Protein AF-A0A3M1HZF6-F1 (afdb_monomer_lite)

Sequence (70 aa):
VEQLAEGGNMVIPIGPAGWDQMLWQATKLEGALVKHRIAPVRFVPLVEGSASAGKEAERSDETTGNGQET

Foldseek 3Di:
DVPADAQGKDWDWADDAPDKTWIKIWGHHPNDTDIDTDGIDHDHDPDDDPPPDPDPPPPDDDDDDDDDDD

Radius of gyration: 24.18 Å; chains: 1; bounding box: 60×48×36 Å

pLDDT: mean 82.45, std 21.06, range [41.78, 98.62]

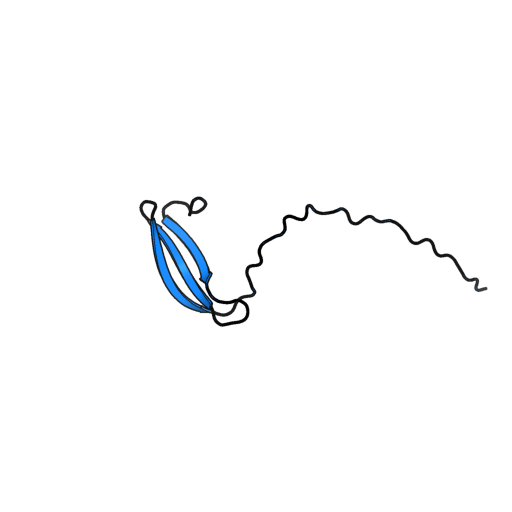Structure (mmCIF, N/CA/C/O backbone):
data_AF-A0A3M1HZF6-F1
#
_entry.id   AF-A0A3M1HZF6-F1
#
loop_
_atom_site.group_PDB
_atom_site.id
_atom_site.type_symbol
_atom_site.label_atom_id
_atom_site.label_alt_id
_atom_site.label_comp_id
_atom_site.label_asym_id
_atom_site.label_entity_id
_atom_site.label_seq_id
_atom_site.pdbx_PDB_ins_code
_atom_site.Cartn_x
_atom_site.Cartn_y
_atom_site.Cartn_z
_atom_site.occupancy
_atom_site.B_iso_or_equiv
_atom_site.auth_seq_id
_atom_site.auth_comp_id
_atom_site.auth_asym_id
_atom_site.auth_atom_id
_atom_site.pdbx_PDB_model_num
ATOM 1 N N . VAL A 1 1 ? 1.214 1.447 10.107 1.00 69.56 1 VAL A N 1
ATOM 2 C CA . VAL A 1 1 ? -0.120 2.112 10.135 1.00 69.56 1 VAL A CA 1
ATOM 3 C C . VAL A 1 1 ? -0.185 3.259 11.142 1.00 69.56 1 VAL A C 1
ATOM 5 O O . VAL A 1 1 ? -1.102 4.062 11.088 1.00 69.56 1 VAL A O 1
ATOM 8 N N . GLU A 1 2 ? 0.788 3.367 12.043 1.00 88.06 2 GLU A N 1
ATOM 9 C CA . GLU A 1 2 ? 0.767 4.267 13.204 1.00 88.06 2 GLU A CA 1
ATOM 10 C C . GLU A 1 2 ? 0.592 5.752 12.859 1.00 88.06 2 GLU A C 1
ATOM 12 O O . GLU A 1 2 ? -0.097 6.461 13.580 1.00 88.06 2 GLU A O 1
ATOM 17 N N . GLN A 1 3 ? 1.127 6.202 11.722 1.00 95.69 3 GLN A N 1
ATOM 18 C CA . GLN A 1 3 ? 1.000 7.590 11.258 1.00 95.69 3 GLN A CA 1
ATOM 19 C C . GLN A 1 3 ? -0.349 7.907 10.589 1.00 95.69 3 GLN A C 1
ATOM 21 O O . GLN A 1 3 ? -0.642 9.069 10.325 1.00 95.69 3 GLN A O 1
ATOM 26 N N . LEU A 1 4 ? -1.165 6.892 10.281 1.00 97.19 4 LEU A N 1
ATOM 27 C CA . LEU A 1 4 ? -2.468 7.083 9.653 1.00 97.19 4 LEU A CA 1
ATOM 28 C C . LEU A 1 4 ? -3.545 7.210 10.737 1.00 97.19 4 LEU A C 1
ATOM 30 O O . LEU A 1 4 ? -3.736 6.298 11.553 1.00 97.19 4 LEU A O 1
ATOM 34 N N . ALA A 1 5 ? -4.246 8.343 10.730 1.00 97.75 5 ALA A N 1
ATOM 35 C CA . ALA A 1 5 ? -5.392 8.586 11.598 1.00 97.75 5 ALA A CA 1
ATOM 36 C C . ALA A 1 5 ? -6.560 7.638 11.271 1.00 97.75 5 ALA A C 1
ATOM 38 O O . ALA A 1 5 ? -6.658 7.108 10.164 1.00 97.75 5 ALA A O 1
ATOM 39 N N . GLU A 1 6 ? -7.444 7.428 12.245 1.00 97.94 6 GLU A N 1
ATOM 40 C CA . GLU A 1 6 ? -8.688 6.673 12.064 1.00 97.94 6 GLU A CA 1
ATOM 41 C C . GLU A 1 6 ? -9.584 7.347 11.009 1.00 97.94 6 GLU A C 1
ATOM 43 O O . GLU A 1 6 ? -9.684 8.573 10.976 1.00 97.94 6 GLU A O 1
ATOM 48 N N . GLY A 1 7 ? -10.163 6.566 10.092 1.00 97.69 7 GLY A N 1
ATOM 49 C CA . GLY A 1 7 ? -10.854 7.066 8.894 1.00 97.69 7 GLY A CA 1
ATOM 50 C C . GLY A 1 7 ? -9.936 7.667 7.814 1.00 97.69 7 GLY A C 1
ATOM 51 O O . GLY A 1 7 ? -10.405 8.039 6.737 1.00 97.69 7 GLY A O 1
ATOM 52 N N . GLY A 1 8 ? -8.627 7.764 8.069 1.00 97.88 8 GLY A N 1
ATOM 53 C CA . GLY A 1 8 ? -7.643 8.308 7.137 1.00 97.88 8 GLY A CA 1
ATOM 54 C C . GLY A 1 8 ? -7.389 7.400 5.932 1.00 97.88 8 GLY A C 1
ATOM 55 O O . GLY A 1 8 ? -7.552 6.181 6.006 1.00 97.88 8 GLY A O 1
ATOM 56 N N . ASN A 1 9 ? -6.939 8.001 4.825 1.00 97.81 9 ASN A N 1
ATOM 57 C CA . ASN A 1 9 ? -6.665 7.312 3.562 1.00 97.81 9 ASN A CA 1
ATOM 58 C C . ASN A 1 9 ? -5.179 7.390 3.188 1.00 97.81 9 ASN A C 1
ATOM 60 O O . ASN A 1 9 ? -4.603 8.473 3.133 1.00 97.81 9 ASN A O 1
ATOM 64 N N . MET A 1 10 ? -4.582 6.245 2.871 1.00 97.94 10 MET A N 1
ATOM 65 C CA . MET A 1 10 ? -3.263 6.132 2.252 1.00 97.94 10 MET A CA 1
ATOM 66 C C . MET A 1 10 ? -3.435 5.675 0.805 1.00 97.94 10 MET A C 1
ATOM 68 O O . MET A 1 10 ? -4.057 4.643 0.561 1.00 97.94 10 MET A O 1
ATOM 72 N N . VAL A 1 11 ? -2.870 6.420 -0.145 1.00 98.12 11 VAL A N 1
ATOM 73 C CA . VAL A 1 11 ? -2.861 6.060 -1.569 1.00 98.12 11 VAL A CA 1
ATOM 74 C C . VAL A 1 11 ? -1.415 5.871 -2.009 1.00 98.12 11 VAL A C 1
ATOM 76 O O . VAL A 1 11 ? -0.614 6.791 -1.869 1.00 98.12 11 VAL A O 1
ATOM 79 N N . ILE A 1 12 ? -1.058 4.677 -2.484 1.00 97.69 12 ILE A N 1
ATOM 80 C CA . ILE A 1 12 ? 0.346 4.314 -2.732 1.00 97.69 12 ILE A CA 1
ATOM 81 C C . ILE A 1 12 ? 0.493 3.326 -3.904 1.00 97.69 12 ILE A C 1
ATOM 83 O O . ILE A 1 12 ? -0.280 2.363 -3.988 1.00 97.69 12 ILE A O 1
ATOM 87 N N . PRO A 1 13 ? 1.466 3.528 -4.818 1.00 97.94 13 PRO A N 1
ATOM 88 C CA . PRO A 1 13 ? 1.804 2.535 -5.829 1.00 97.94 13 PRO A CA 1
ATOM 89 C C . PRO A 1 13 ? 2.602 1.384 -5.202 1.00 97.94 13 PRO A C 1
ATOM 91 O O . PRO A 1 13 ? 3.605 1.601 -4.527 1.00 97.94 13 PRO A O 1
ATOM 94 N N . ILE A 1 14 ? 2.167 0.146 -5.437 1.00 97.75 14 ILE A N 1
ATOM 95 C CA . ILE A 1 14 ? 2.852 -1.066 -4.974 1.00 97.75 14 ILE A CA 1
ATOM 96 C C . ILE A 1 14 ? 3.186 -1.936 -6.182 1.00 97.75 14 ILE A C 1
ATOM 98 O O . ILE A 1 14 ? 2.295 -2.369 -6.917 1.00 97.75 14 ILE A O 1
ATOM 102 N N . GLY A 1 15 ? 4.473 -2.214 -6.362 1.00 96.94 15 GLY A N 1
ATOM 103 C CA . GLY A 1 15 ? 4.991 -3.065 -7.426 1.00 96.94 15 GLY A CA 1
ATOM 104 C C . GLY A 1 15 ? 6.492 -2.855 -7.647 1.00 96.94 15 GLY A C 1
ATOM 105 O O . GLY A 1 15 ? 7.074 -1.950 -7.040 1.00 96.94 15 GLY A O 1
ATOM 106 N N . PRO A 1 16 ? 7.117 -3.687 -8.495 1.00 94.19 16 PRO A N 1
ATOM 107 C CA . PRO A 1 16 ? 8.546 -3.616 -8.777 1.00 94.19 16 PRO A CA 1
ATOM 108 C C . PRO A 1 16 ? 8.957 -2.266 -9.388 1.00 94.19 16 PRO A C 1
ATOM 110 O O . PRO A 1 16 ? 8.229 -1.672 -10.182 1.00 94.19 16 PRO A O 1
ATOM 113 N N . ALA A 1 17 ? 10.148 -1.790 -9.021 1.00 91.44 17 ALA A N 1
ATOM 114 C CA . ALA A 1 17 ? 10.734 -0.559 -9.547 1.00 91.44 17 ALA A CA 1
ATOM 115 C C . ALA A 1 17 ? 10.981 -0.653 -11.063 1.00 91.44 17 ALA A C 1
ATOM 117 O O . ALA A 1 17 ? 11.525 -1.646 -11.538 1.00 91.44 17 ALA A O 1
ATOM 118 N N . GLY A 1 18 ? 10.612 0.390 -11.814 1.00 90.06 18 GLY A N 1
ATOM 119 C CA . GLY A 1 18 ? 10.812 0.457 -13.271 1.00 90.06 18 GLY A CA 1
ATOM 120 C C . GLY A 1 18 ? 9.789 -0.321 -14.112 1.00 90.06 18 GLY A C 1
ATOM 121 O O . GLY A 1 18 ? 9.887 -0.315 -15.336 1.00 90.06 18 GLY A O 1
ATOM 122 N N . TRP A 1 19 ? 8.797 -0.948 -13.478 1.00 93.81 19 TRP A N 1
ATOM 123 C CA . TRP A 1 19 ? 7.755 -1.747 -14.127 1.00 93.81 19 TRP A CA 1
ATOM 124 C C . TRP A 1 19 ? 6.356 -1.243 -13.755 1.00 93.81 19 TRP A C 1
ATOM 126 O O . TRP A 1 19 ? 6.207 -0.232 -13.066 1.00 93.81 19 TRP A O 1
ATOM 136 N N . ASP A 1 20 ? 5.320 -1.939 -14.229 1.00 95.62 20 ASP A N 1
ATOM 137 C CA . ASP A 1 20 ? 3.942 -1.642 -13.848 1.00 95.62 20 ASP A CA 1
ATOM 138 C C . ASP A 1 20 ? 3.710 -1.935 -12.363 1.00 95.62 20 ASP A C 1
ATOM 140 O O . ASP A 1 20 ? 4.095 -2.973 -11.817 1.00 95.62 20 ASP A O 1
ATOM 144 N N . GLN A 1 21 ? 3.045 -0.992 -11.712 1.00 98.38 21 GLN A N 1
ATOM 145 C CA . GLN A 1 21 ? 2.669 -1.031 -10.309 1.00 98.38 21 GLN A CA 1
ATOM 146 C C . GLN A 1 21 ? 1.148 -0.981 -10.204 1.00 98.38 21 GLN A C 1
ATOM 148 O O . GLN A 1 21 ? 0.462 -0.525 -11.113 1.00 98.38 21 GLN A O 1
ATOM 153 N N . MET A 1 22 ? 0.594 -1.428 -9.082 1.00 98.44 22 MET A N 1
ATOM 154 C CA . MET A 1 22 ? -0.826 -1.248 -8.787 1.00 98.44 22 MET A CA 1
ATOM 155 C C . MET A 1 22 ? -0.990 -0.086 -7.813 1.00 98.44 22 MET A C 1
ATOM 157 O O . MET A 1 22 ? -0.352 -0.084 -6.761 1.00 98.44 22 MET A O 1
ATOM 161 N N . LEU A 1 23 ? -1.855 0.875 -8.124 1.00 98.56 23 LEU A N 1
ATOM 162 C CA . LEU A 1 23 ? -2.245 1.917 -7.183 1.00 98.56 23 LEU A CA 1
ATOM 163 C C . LEU A 1 23 ? -3.258 1.347 -6.191 1.00 98.56 23 LEU A C 1
ATOM 165 O O . LEU A 1 23 ? -4.310 0.838 -6.584 1.00 98.56 23 LEU A O 1
ATOM 169 N N . TRP A 1 24 ? -2.943 1.440 -4.905 1.00 98.62 24 TRP A N 1
ATOM 170 C CA . TRP A 1 24 ? -3.818 1.001 -3.825 1.00 98.62 24 TRP A CA 1
ATOM 171 C C . TRP A 1 24 ? -4.332 2.187 -3.033 1.00 98.62 24 TRP A C 1
ATOM 173 O O . TRP A 1 24 ? -3.586 3.128 -2.782 1.00 98.62 24 TRP A O 1
ATOM 183 N N . GLN A 1 25 ? -5.570 2.079 -2.566 1.00 98.44 25 GLN A N 1
ATOM 184 C CA . GLN A 1 25 ? -6.087 2.855 -1.448 1.00 98.44 25 GLN A CA 1
ATOM 185 C C . GLN A 1 25 ? -6.189 1.945 -0.226 1.00 98.44 25 GLN A C 1
ATOM 187 O O . GLN A 1 25 ? -6.689 0.823 -0.319 1.00 98.44 25 GLN A O 1
ATOM 192 N N . ALA A 1 26 ? -5.734 2.432 0.922 1.00 98.12 26 ALA A N 1
ATOM 193 C CA . ALA A 1 26 ? -5.942 1.808 2.216 1.00 98.12 26 ALA A CA 1
ATOM 194 C C . ALA A 1 26 ? -6.603 2.809 3.167 1.00 98.12 26 ALA A C 1
ATOM 196 O O . ALA A 1 26 ? -6.064 3.893 3.391 1.00 98.12 26 ALA A O 1
ATOM 197 N N . THR A 1 27 ? -7.740 2.432 3.741 1.00 98.31 27 THR A N 1
ATOM 198 C CA . THR A 1 27 ? -8.451 3.225 4.749 1.00 98.31 27 THR A CA 1
ATOM 199 C C . THR A 1 27 ? -8.282 2.564 6.108 1.00 98.31 27 THR A C 1
ATOM 201 O O . THR A 1 27 ? -8.427 1.343 6.220 1.00 98.31 27 THR A O 1
ATOM 204 N N . LYS A 1 28 ? -7.957 3.349 7.139 1.00 98.19 28 LYS A N 1
ATOM 205 C CA . LYS A 1 28 ? -7.918 2.838 8.512 1.00 98.19 28 LYS A CA 1
ATOM 206 C C . LYS A 1 28 ? -9.327 2.832 9.097 1.00 98.19 28 LYS A C 1
ATOM 208 O O . LYS A 1 28 ? -9.922 3.899 9.196 1.00 98.19 28 LYS A O 1
ATOM 213 N N . LEU A 1 29 ? -9.832 1.648 9.430 1.00 97.69 29 LEU A N 1
ATOM 214 C CA . LEU A 1 29 ? -11.135 1.425 10.048 1.00 97.69 29 LEU A CA 1
ATOM 215 C C . LEU A 1 29 ? -10.963 0.503 11.256 1.00 97.69 29 LEU A C 1
ATOM 217 O O . LEU A 1 29 ? -10.437 -0.601 11.124 1.00 97.69 29 LEU A O 1
ATOM 221 N N . GLU A 1 30 ? -11.379 0.980 12.423 1.00 96.06 30 GLU A N 1
ATOM 222 C CA . GLU A 1 30 ? -11.311 0.291 13.714 1.00 96.06 30 GLU A CA 1
ATOM 223 C C . GLU A 1 30 ? -9.897 -0.230 14.022 1.00 96.06 30 GLU A C 1
ATOM 225 O O . GLU A 1 30 ? -9.689 -1.353 14.477 1.00 96.06 30 GLU A O 1
ATOM 230 N N . GLY A 1 31 ? -8.879 0.585 13.722 1.00 94.94 31 GLY A N 1
ATOM 231 C CA . GLY A 1 31 ? -7.477 0.210 13.910 1.00 94.94 31 GLY A CA 1
ATOM 232 C C . GLY A 1 31 ? -6.897 -0.737 12.849 1.00 94.94 31 GLY A C 1
ATOM 233 O O . GLY A 1 31 ? -5.680 -0.936 12.830 1.00 94.94 31 GLY A O 1
ATOM 234 N N . ALA A 1 32 ? -7.707 -1.263 11.929 1.00 96.25 32 ALA A N 1
ATOM 235 C CA . ALA A 1 32 ? -7.279 -2.125 10.830 1.00 96.25 32 ALA A CA 1
ATOM 236 C C . ALA A 1 32 ? -7.202 -1.366 9.495 1.00 96.25 32 ALA A C 1
ATOM 238 O O . ALA A 1 32 ? -7.784 -0.300 9.333 1.00 96.25 32 ALA A O 1
ATOM 239 N N . LEU A 1 33 ? -6.475 -1.910 8.512 1.00 97.62 33 LEU A N 1
ATOM 240 C CA . LEU A 1 33 ? -6.431 -1.356 7.153 1.00 97.62 33 LEU A CA 1
ATOM 241 C C . LEU A 1 33 ? -7.340 -2.146 6.214 1.00 97.62 33 LEU A C 1
ATOM 243 O O . LEU A 1 33 ? -7.063 -3.310 5.922 1.00 97.62 33 LEU A O 1
ATOM 247 N N . VAL A 1 34 ? -8.349 -1.480 5.659 1.00 98.00 34 VAL A N 1
ATOM 248 C CA . VAL A 1 34 ? -9.168 -1.995 4.556 1.00 98.00 34 VAL A CA 1
ATOM 249 C C . VAL A 1 34 ? -8.577 -1.500 3.240 1.00 98.00 34 VAL A C 1
ATOM 251 O O . VAL A 1 34 ? -8.344 -0.305 3.078 1.00 98.00 34 VAL A O 1
ATOM 254 N N . LYS A 1 35 ? -8.281 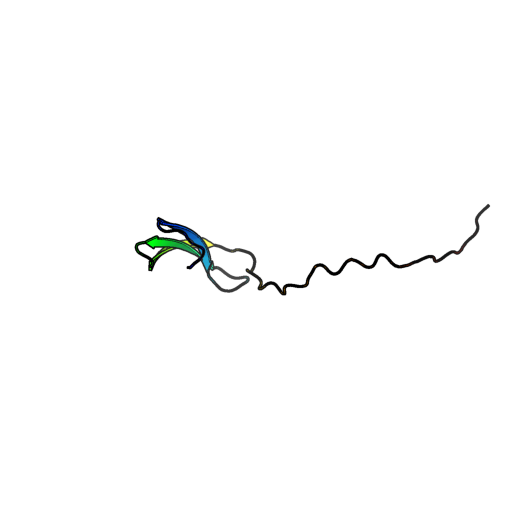-2.415 2.308 1.00 98.00 35 LYS A N 1
ATOM 255 C CA . LYS A 1 35 ? -7.504 -2.124 1.091 1.00 98.00 35 LYS A CA 1
ATOM 256 C C . LYS A 1 35 ? -8.313 -2.368 -0.179 1.00 98.00 35 LYS A C 1
ATOM 258 O O . LYS A 1 35 ? -8.983 -3.389 -0.298 1.00 98.00 35 LYS A O 1
ATOM 263 N N . HIS A 1 36 ? -8.156 -1.484 -1.156 1.00 97.88 36 HIS A N 1
ATOM 264 C CA . HIS A 1 36 ? -8.770 -1.572 -2.478 1.00 97.88 36 HIS A CA 1
ATOM 265 C C . HIS A 1 36 ? -7.752 -1.232 -3.580 1.00 97.88 36 HIS A C 1
ATOM 267 O O . HIS A 1 36 ? -6.921 -0.337 -3.417 1.00 97.88 36 HIS A O 1
ATOM 273 N N . ARG A 1 37 ? -7.803 -1.964 -4.702 1.00 98.19 37 ARG A N 1
ATOM 274 C CA . ARG A 1 37 ? -6.981 -1.706 -5.896 1.00 98.19 37 ARG A CA 1
ATOM 275 C C . ARG A 1 37 ? -7.704 -0.719 -6.805 1.00 98.19 37 ARG A C 1
ATOM 277 O O . ARG A 1 37 ? -8.820 -1.013 -7.209 1.00 98.19 37 ARG A O 1
ATOM 284 N N . ILE A 1 38 ? -7.045 0.376 -7.170 1.00 98.31 38 ILE A N 1
ATOM 285 C CA . ILE A 1 38 ? -7.615 1.408 -8.042 1.00 98.31 38 ILE A CA 1
ATOM 286 C C . ILE A 1 38 ? -7.307 1.099 -9.512 1.00 98.31 38 ILE A C 1
ATOM 288 O O . ILE A 1 38 ? -8.220 0.878 -10.301 1.00 98.31 38 ILE A O 1
ATOM 292 N N . ALA A 1 39 ? -6.025 1.098 -9.895 1.00 98.44 39 ALA A N 1
ATOM 293 C CA . ALA A 1 39 ? -5.606 0.972 -11.294 1.00 98.44 39 ALA A CA 1
ATOM 294 C C . ALA A 1 39 ? -4.111 0.616 -11.423 1.00 98.44 39 ALA A C 1
ATOM 296 O O . ALA A 1 39 ? -3.338 0.915 -10.508 1.00 98.44 39 ALA A O 1
ATOM 297 N N . PRO A 1 40 ? -3.672 0.028 -12.552 1.00 98.19 40 PRO A N 1
ATOM 298 C CA . PRO A 1 40 ? -2.253 -0.061 -12.885 1.00 98.19 40 PRO A CA 1
ATOM 299 C C . PRO A 1 40 ? -1.657 1.333 -13.165 1.00 98.19 40 PRO A C 1
ATOM 301 O O . PRO A 1 40 ? -2.297 2.173 -13.793 1.00 98.19 40 PRO A O 1
ATOM 304 N N . VAL A 1 41 ? -0.432 1.581 -12.699 1.00 98.19 41 VAL A N 1
ATOM 305 C CA . VAL A 1 41 ? 0.300 2.856 -12.806 1.00 98.19 41 V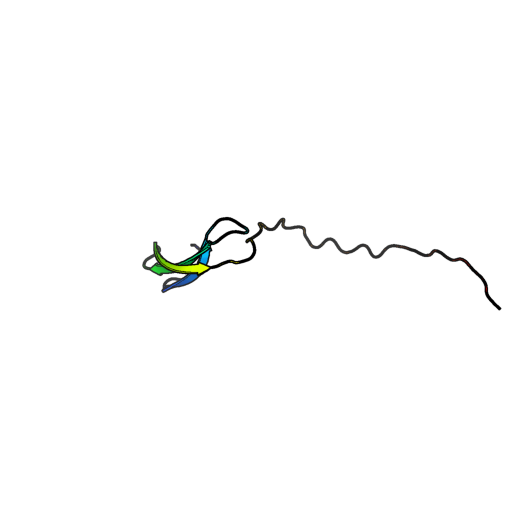AL A CA 1
ATOM 306 C C . VAL A 1 41 ? 1.803 2.613 -12.983 1.00 98.19 41 VAL A C 1
ATOM 308 O O . VAL A 1 41 ? 2.282 1.499 -12.787 1.00 98.19 41 VAL A O 1
ATOM 311 N N . ARG A 1 42 ? 2.570 3.659 -13.310 1.00 97.00 42 ARG A N 1
ATOM 312 C CA . ARG A 1 42 ? 4.036 3.595 -13.408 1.00 97.00 42 ARG A CA 1
ATOM 313 C C . ARG A 1 42 ? 4.663 4.837 -12.777 1.00 97.00 42 ARG A C 1
ATOM 315 O O . ARG A 1 42 ? 4.624 5.911 -13.369 1.00 97.00 42 ARG A O 1
ATOM 322 N N . PHE A 1 43 ? 5.203 4.691 -11.569 1.00 96.69 43 PHE A N 1
ATOM 323 C CA . PHE A 1 43 ? 5.894 5.755 -10.839 1.00 96.69 43 PHE A CA 1
ATOM 324 C C . PHE A 1 43 ? 7.403 5.491 -10.794 1.00 96.69 43 PHE A C 1
ATOM 326 O O . PHE A 1 43 ? 7.880 4.388 -11.068 1.00 96.69 43 PHE A O 1
ATOM 333 N N . VAL A 1 44 ? 8.164 6.523 -10.430 1.00 96.75 44 VAL A N 1
ATOM 334 C CA . VAL A 1 44 ? 9.576 6.365 -10.061 1.00 96.75 44 VAL A CA 1
ATOM 335 C C . VAL A 1 44 ? 9.715 5.511 -8.786 1.00 96.75 44 VAL A C 1
ATOM 337 O O . VAL A 1 44 ? 8.762 5.427 -8.005 1.00 96.75 44 VAL A O 1
ATOM 340 N N . PRO A 1 45 ? 10.877 4.875 -8.540 1.00 95.00 45 PRO A N 1
ATOM 341 C CA . PRO A 1 45 ? 11.078 4.065 -7.342 1.00 95.00 45 PRO A CA 1
ATOM 342 C C . PRO A 1 45 ? 10.983 4.894 -6.056 1.00 95.00 45 PRO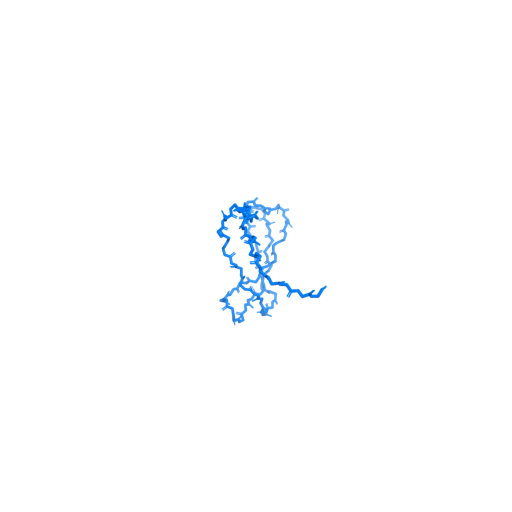 A C 1
ATOM 344 O O . PRO A 1 45 ? 11.566 5.974 -5.962 1.00 95.00 45 PRO A O 1
ATOM 347 N N . LEU A 1 46 ? 10.307 4.350 -5.041 1.00 95.00 46 LEU A N 1
ATOM 348 C CA . LEU A 1 46 ? 10.455 4.823 -3.668 1.00 95.00 46 LEU A CA 1
ATOM 349 C C . LEU A 1 46 ? 11.801 4.313 -3.148 1.00 95.00 46 LEU A C 1
ATOM 351 O O . LEU A 1 46 ? 11.942 3.130 -2.846 1.00 95.00 46 LEU A O 1
ATOM 355 N N . VAL A 1 47 ? 12.796 5.194 -3.115 1.00 93.25 47 VAL A N 1
ATOM 356 C CA . VAL A 1 47 ? 14.139 4.869 -2.627 1.00 93.25 47 VAL A CA 1
ATOM 357 C C . VAL A 1 47 ? 14.193 4.990 -1.108 1.00 93.25 47 VAL A C 1
ATOM 359 O O . VAL A 1 47 ? 13.632 5.921 -0.529 1.00 93.25 47 VAL A O 1
ATOM 362 N N . GLU A 1 48 ? 14.875 4.053 -0.455 1.00 91.19 48 GLU A N 1
ATOM 363 C CA . GLU A 1 48 ? 15.224 4.207 0.954 1.00 91.19 48 GLU A CA 1
ATOM 364 C C . GLU A 1 48 ? 16.194 5.385 1.091 1.00 91.19 48 GLU A C 1
ATOM 366 O O . GLU A 1 48 ? 17.162 5.504 0.336 1.00 91.19 48 GLU A O 1
ATOM 371 N N . GLY A 1 49 ? 15.933 6.284 2.036 1.00 82.94 49 GLY A N 1
ATOM 372 C CA . GLY A 1 49 ? 16.885 7.340 2.347 1.00 82.94 49 GLY A CA 1
ATOM 373 C C . GLY A 1 49 ? 18.051 6.763 3.141 1.00 82.94 49 GLY A C 1
ATOM 374 O O . GLY A 1 49 ? 17.837 6.221 4.224 1.00 82.94 49 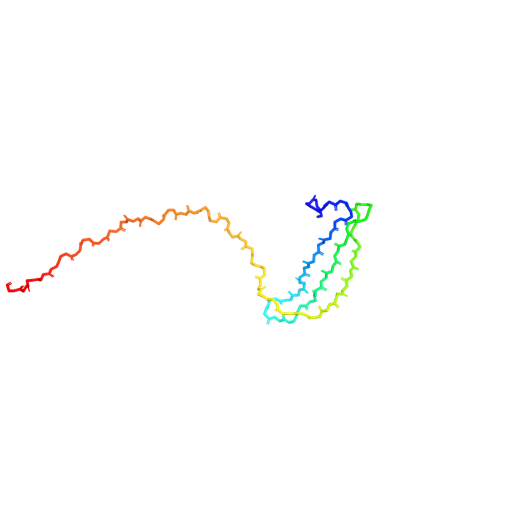GLY A O 1
ATOM 375 N N . SER A 1 50 ? 19.290 6.946 2.678 1.00 71.06 50 SER A N 1
ATOM 376 C CA . SER A 1 50 ? 20.378 7.097 3.638 1.00 71.06 50 SER A CA 1
ATOM 377 C C . SER A 1 50 ? 20.180 8.477 4.255 1.00 71.06 50 SER A C 1
ATOM 379 O O . SER A 1 50 ? 20.142 9.486 3.553 1.00 71.06 50 SER A O 1
ATOM 381 N N . ALA A 1 51 ? 19.974 8.555 5.566 1.00 60.28 51 ALA A N 1
ATOM 382 C CA . ALA A 1 51 ? 20.021 9.836 6.254 1.00 60.28 51 ALA A CA 1
ATOM 383 C C . ALA A 1 51 ? 21.481 10.320 6.263 1.00 60.28 51 ALA A C 1
ATOM 385 O O . ALA A 1 51 ? 22.143 10.316 7.297 1.00 60.28 51 ALA A O 1
ATOM 386 N N . SER A 1 52 ? 22.027 10.697 5.104 1.00 54.47 52 SER A N 1
ATOM 387 C CA . SER A 1 52 ? 23.197 11.553 5.074 1.00 54.47 52 SER A CA 1
ATOM 388 C C . SER A 1 52 ? 22.711 12.906 5.565 1.00 54.47 52 SER A C 1
ATOM 390 O O . SER A 1 52 ? 22.034 13.638 4.839 1.00 54.47 52 SER A O 1
ATOM 392 N N . ALA A 1 53 ? 23.022 13.199 6.830 1.00 52.31 53 ALA A N 1
ATOM 393 C CA . ALA A 1 53 ? 23.105 14.560 7.326 1.00 52.31 53 ALA A CA 1
ATOM 394 C C . ALA A 1 53 ? 23.706 15.421 6.215 1.00 52.31 53 ALA A C 1
ATOM 396 O O . ALA A 1 53 ? 24.709 15.016 5.620 1.00 52.31 53 ALA A O 1
ATOM 397 N N . GLY A 1 54 ? 23.061 16.545 5.895 1.00 51.09 54 GLY A N 1
ATOM 398 C CA . GLY A 1 54 ? 23.615 17.512 4.960 1.00 51.09 54 GLY A CA 1
ATOM 399 C C . GLY A 1 54 ? 25.050 17.800 5.374 1.00 51.09 54 GLY A C 1
ATOM 400 O O . GLY A 1 54 ? 25.283 18.460 6.381 1.00 51.09 54 GLY A O 1
ATOM 401 N N . LYS A 1 55 ? 26.009 17.228 4.647 1.00 41.78 55 LYS A N 1
ATOM 402 C CA . LYS A 1 55 ? 27.403 17.582 4.805 1.00 41.78 55 LYS A CA 1
ATOM 403 C C . LYS A 1 55 ? 27.523 18.876 4.028 1.00 41.78 55 LYS A C 1
ATOM 405 O O . LYS A 1 55 ? 27.358 18.872 2.807 1.00 41.78 55 LYS A O 1
ATOM 410 N N . GLU A 1 56 ? 27.644 19.967 4.784 1.00 52.34 56 GLU A N 1
ATOM 411 C CA . GLU A 1 56 ? 28.123 21.263 4.321 1.00 52.34 56 GLU A CA 1
ATOM 412 C C . GLU A 1 56 ? 29.074 21.038 3.153 1.00 52.34 56 GLU A C 1
ATOM 414 O O . GLU A 1 56 ? 30.086 20.349 3.288 1.00 52.34 56 GLU A O 1
ATOM 419 N N . ALA A 1 57 ? 28.693 21.555 1.987 1.00 51.66 57 ALA A N 1
ATOM 420 C CA . ALA A 1 57 ? 29.617 21.681 0.886 1.00 51.66 57 ALA A CA 1
ATOM 421 C C . ALA A 1 57 ? 30.732 22.603 1.378 1.00 51.66 57 ALA A C 1
ATOM 423 O O . ALA A 1 57 ? 30.565 23.821 1.450 1.00 51.66 57 ALA A O 1
ATOM 424 N N . GLU A 1 58 ? 31.830 21.976 1.788 1.00 49.09 58 GLU A N 1
ATOM 425 C CA . GLU A 1 58 ? 33.127 22.580 2.011 1.00 49.09 58 GLU A CA 1
ATOM 426 C C . GLU A 1 58 ? 33.431 23.458 0.796 1.00 49.09 58 GLU A C 1
ATOM 428 O O . GLU A 1 58 ? 33.698 22.985 -0.308 1.00 49.09 58 GLU A O 1
ATOM 433 N N . ARG A 1 59 ? 33.269 24.769 0.980 1.00 59.66 59 ARG A N 1
ATOM 434 C CA . ARG A 1 59 ? 33.676 25.782 0.016 1.00 59.66 59 ARG A CA 1
ATOM 435 C C . ARG A 1 59 ? 35.134 26.113 0.321 1.00 59.66 59 ARG A C 1
ATOM 437 O O . ARG A 1 59 ? 35.436 27.142 0.912 1.00 59.66 59 ARG A O 1
ATOM 444 N N . SER A 1 60 ? 36.005 25.194 -0.056 1.00 51.31 60 SER A N 1
ATOM 445 C CA . SER A 1 60 ? 37.457 25.330 -0.182 1.00 51.31 60 SER A CA 1
ATOM 446 C C . SER A 1 60 ? 37.818 24.511 -1.422 1.00 51.31 60 SER A C 1
ATOM 448 O O . SER A 1 60 ? 37.306 23.415 -1.609 1.00 51.31 60 SER A O 1
ATOM 450 N N . ASP A 1 61 ? 38.607 24.940 -2.388 1.00 51.56 61 ASP A N 1
ATOM 451 C CA . ASP A 1 61 ? 39.466 26.094 -2.598 1.00 51.56 61 ASP A CA 1
ATOM 452 C C 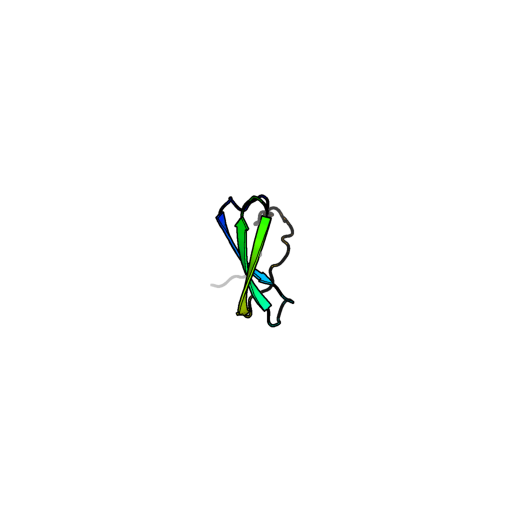. ASP A 1 61 ? 39.817 26.001 -4.094 1.00 51.56 61 ASP A C 1
ATOM 454 O O . ASP A 1 61 ? 40.090 24.893 -4.552 1.00 51.56 61 ASP A O 1
ATOM 458 N N . GLU A 1 62 ? 39.872 27.099 -4.854 1.00 45.25 62 GLU A N 1
ATOM 459 C CA . GLU A 1 62 ? 40.857 27.155 -5.946 1.00 45.25 62 GLU A CA 1
ATOM 460 C C . GLU A 1 62 ? 41.215 28.600 -6.305 1.00 45.25 62 GLU A C 1
ATOM 462 O O . GLU A 1 62 ? 40.630 29.245 -7.175 1.00 45.25 62 GLU A O 1
ATOM 467 N N . THR A 1 63 ? 42.230 29.108 -5.606 1.00 51.12 63 THR A N 1
ATOM 468 C CA . THR A 1 63 ? 43.138 30.099 -6.179 1.00 51.12 63 THR A CA 1
ATOM 469 C C . THR A 1 63 ? 44.084 29.352 -7.113 1.00 51.12 63 THR A C 1
ATOM 471 O O . THR A 1 63 ? 45.039 28.740 -6.647 1.00 51.12 63 THR A O 1
ATOM 474 N N . THR A 1 64 ? 43.858 29.446 -8.421 1.00 51.62 64 THR A N 1
ATOM 475 C CA . THR A 1 64 ? 44.917 29.244 -9.417 1.00 51.62 64 THR A CA 1
ATOM 476 C C . THR A 1 64 ? 45.012 30.520 -10.235 1.00 51.62 64 THR A C 1
ATOM 478 O O . THR A 1 64 ? 44.197 30.794 -11.114 1.00 51.62 64 THR A O 1
ATOM 481 N N . GLY A 1 65 ? 46.008 31.340 -9.904 1.00 50.47 65 GLY A N 1
ATOM 482 C CA . GLY A 1 65 ? 46.473 32.377 -10.808 1.00 50.47 65 GLY A CA 1
ATOM 483 C C . GLY A 1 65 ? 47.237 31.749 -11.967 1.00 50.47 65 GLY A C 1
ATOM 484 O O . GLY A 1 65 ? 48.031 30.840 -11.743 1.00 50.47 65 GLY A O 1
ATOM 485 N N . ASN A 1 66 ? 47.039 32.269 -13.178 1.00 49.47 66 ASN A N 1
ATOM 486 C CA . ASN A 1 66 ? 48.142 32.663 -14.051 1.00 49.47 66 ASN A CA 1
ATOM 487 C C . ASN A 1 66 ? 47.632 33.484 -15.246 1.00 49.47 66 ASN A C 1
ATOM 489 O O . ASN A 1 66 ? 46.560 33.199 -15.770 1.00 49.47 66 ASN A O 1
ATOM 493 N N . GLY A 1 67 ? 48.468 34.400 -15.739 1.00 47.47 67 GLY A N 1
ATOM 494 C CA . GLY A 1 67 ? 48.436 34.819 -17.144 1.00 47.47 67 GLY A CA 1
ATOM 495 C C . GLY A 1 67 ? 48.100 36.286 -17.389 1.00 47.47 67 GLY A C 1
ATOM 496 O O . GLY A 1 67 ? 46.983 36.731 -17.172 1.00 47.47 67 GLY A O 1
ATOM 497 N N . GLN A 1 68 ? 49.103 37.016 -17.864 1.00 47.84 68 GLN A N 1
ATOM 498 C CA . GLN A 1 68 ? 49.069 38.408 -18.302 1.00 47.84 68 GLN A CA 1
ATOM 499 C C . GLN A 1 68 ? 48.270 38.590 -19.603 1.00 47.84 68 GLN A C 1
ATOM 501 O O . GLN A 1 68 ? 48.372 37.726 -20.465 1.00 47.84 68 GLN A O 1
ATOM 506 N N . GLU A 1 69 ? 47.639 39.753 -19.814 1.00 44.78 69 GLU A N 1
ATOM 507 C CA . GLU A 1 69 ? 47.593 40.384 -21.145 1.00 44.78 69 GLU A CA 1
ATOM 508 C C . GLU A 1 69 ? 47.311 41.903 -21.069 1.00 44.78 69 GLU A C 1
ATOM 510 O O . GLU A 1 69 ? 46.344 42.328 -20.442 1.00 44.78 69 GLU A O 1
ATOM 515 N N . THR A 1 70 ? 48.221 42.650 -21.718 1.00 43.00 70 THR A N 1
ATOM 516 C CA . THR A 1 70 ? 48.279 44.080 -22.122 1.00 43.00 70 THR A CA 1
ATOM 517 C C . THR A 1 70 ? 48.131 45.194 -21.091 1.00 43.00 70 THR A C 1
ATOM 519 O O . THR A 1 70 ? 47.002 45.442 -20.618 1.00 43.00 70 THR A O 1
#

Secondary structure (DSSP, 8-state):
-TTSPTT-EEEEEES-TTS-EEEEEEEEETTEEEEEEEEEE-----PPPP--------------------